Protein AF-A0A7W0KLH0-F1 (afdb_monomer)

pLDDT: mean 85.57, std 11.62, range [54.06, 96.69]

Foldseek 3Di:
DPDADPVLLEEEAEDEPDDQDDDVNVVVVVVVVVVVVVSVVVLHHYHYDYPVCVVPVVVSVVSRVVSSVSSVVD

Radius of gyration: 13.58 Å; Cα contacts (8 Å, |Δi|>4): 80; chains: 1; bounding box: 34×26×30 Å

Sequence (74 aa):
MDFLYEQQRTIIEFDGMMKYGGADGRQALIAEKRREDRLRDLGYQVVRVTWAEFDRPMLLRQRIMAAFARAVRD

Solvent-accessible surface area (backbone atoms only — not comparable to full-atom values): 4313 Å² total; per-residue (Å²): 127,75,45,76,41,73,95,38,33,30,36,37,32,75,47,65,94,72,87,58,84,64,84,65,22,60,58,50,53,51,53,50,50,55,51,51,52,53,39,44,77,69,58,33,33,77,44,80,41,45,75,86,41,68,89,34,59,68,59,51,51,51,55,52,54,51,38,37,60,50,42,75,75,113

Mean predicted aligned error: 5.33 Å

Nearest PDB structures (foldseek):
  5xil-assembly1_A-2  TM=3.459E-01  e=7.517E-01  Leishmania major
  7ddz-assembly1_A  TM=3.846E-01  e=3.610E+00  Enterobact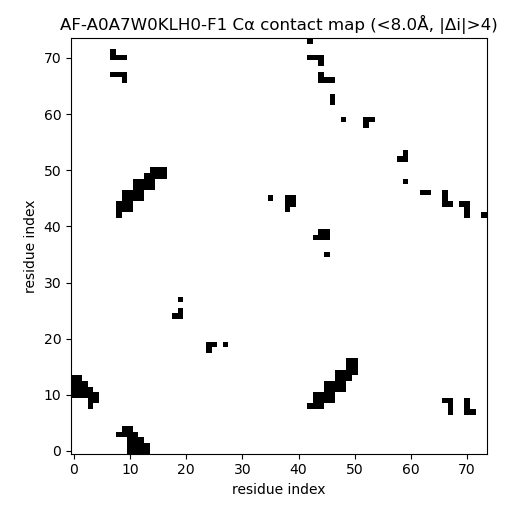eria phage RB59
  7dy1-assembly1_F  TM=5.386E-01  e=9.384E+00  Thermosynechococcus vestitus BP-1

Structure (mmCIF, N/CA/C/O backbone):
data_AF-A0A7W0KLH0-F1
#
_entry.id   AF-A0A7W0KLH0-F1
#
loop_
_atom_site.group_PDB
_atom_site.id
_atom_site.type_symbol
_atom_site.label_atom_id
_atom_site.label_alt_id
_atom_site.label_comp_id
_atom_site.label_asym_id
_atom_site.label_entity_id
_atom_site.label_seq_id
_atom_site.pdbx_PDB_ins_code
_atom_site.Cartn_x
_atom_site.Cartn_y
_atom_site.Cartn_z
_atom_site.occupancy
_atom_site.B_iso_or_equiv
_atom_site.auth_seq_id
_atom_site.auth_comp_id
_atom_site.auth_asym_id
_atom_site.auth_atom_id
_atom_site.pdbx_PDB_model_num
ATOM 1 N N . MET A 1 1 ? -3.258 5.186 -6.529 1.00 69.62 1 MET A N 1
ATOM 2 C CA . MET A 1 1 ? -4.492 4.729 -5.865 1.00 69.62 1 MET A CA 1
ATOM 3 C C . MET A 1 1 ? -5.504 4.409 -6.939 1.00 69.62 1 MET A C 1
ATOM 5 O O . MET A 1 1 ? -5.971 5.340 -7.585 1.00 69.62 1 MET A O 1
ATOM 9 N N . ASP A 1 2 ? -5.814 3.130 -7.136 1.00 81.25 2 ASP A N 1
ATOM 10 C CA . ASP A 1 2 ? -6.812 2.713 -8.131 1.00 81.25 2 ASP A CA 1
ATOM 11 C C . ASP A 1 2 ? -8.166 2.444 -7.474 1.00 81.25 2 ASP A C 1
ATOM 13 O O . ASP A 1 2 ? -9.200 2.805 -8.026 1.00 81.25 2 ASP A O 1
ATOM 17 N N . PHE A 1 3 ? -8.166 1.899 -6.251 1.00 91.31 3 PHE A N 1
ATOM 18 C CA . PHE A 1 3 ? -9.380 1.709 -5.456 1.00 91.31 3 PHE A CA 1
ATOM 19 C C . PHE A 1 3 ? -9.138 2.010 -3.976 1.00 91.31 3 PHE A C 1
ATOM 21 O O . PHE A 1 3 ? -8.089 1.672 -3.423 1.00 91.31 3 PHE A O 1
ATOM 28 N N . LEU A 1 4 ? -10.140 2.598 -3.320 1.00 93.44 4 LEU A N 1
ATOM 29 C CA . LEU A 1 4 ? -10.159 2.847 -1.882 1.00 93.44 4 LEU A CA 1
ATOM 30 C C . LEU A 1 4 ? -11.428 2.249 -1.266 1.00 93.44 4 LEU A C 1
ATOM 32 O O . LEU A 1 4 ? -12.541 2.566 -1.673 1.00 93.44 4 LEU A O 1
ATOM 36 N N . TYR A 1 5 ? -11.234 1.417 -0.250 1.00 93.44 5 TYR A N 1
ATOM 37 C CA . TYR A 1 5 ? -12.272 0.899 0.631 1.00 93.44 5 TYR A CA 1
ATOM 38 C C . TYR A 1 5 ? -12.207 1.663 1.954 1.00 93.44 5 TYR A C 1
ATOM 40 O O . TYR A 1 5 ? -11.465 1.287 2.863 1.00 93.44 5 TYR A O 1
ATOM 48 N N . GLU A 1 6 ? -12.949 2.769 2.040 1.00 91.81 6 GLU A N 1
ATOM 49 C CA . GLU A 1 6 ? -12.876 3.722 3.159 1.00 91.81 6 GLU A CA 1
ATOM 50 C C . GLU A 1 6 ? -13.204 3.077 4.508 1.00 91.81 6 GLU A C 1
ATOM 52 O O . GLU A 1 6 ? -12.456 3.234 5.471 1.00 91.81 6 GLU A O 1
ATOM 57 N N . GLN A 1 7 ? -14.279 2.285 4.560 1.00 92.56 7 GLN A N 1
ATOM 58 C CA . GLN A 1 7 ? -14.725 1.607 5.782 1.00 92.56 7 GLN A CA 1
ATOM 59 C C . GLN A 1 7 ? -13.671 0.638 6.327 1.00 92.56 7 GLN A C 1
ATOM 61 O O . GLN A 1 7 ? -13.539 0.478 7.534 1.00 92.56 7 GLN A O 1
ATOM 66 N N . GLN A 1 8 ? -12.915 -0.005 5.437 1.00 95.25 8 GLN A N 1
ATOM 67 C CA . GLN A 1 8 ? -11.867 -0.961 5.781 1.00 95.25 8 GLN A CA 1
ATOM 68 C C . GLN A 1 8 ? -10.478 -0.313 5.786 1.00 95.25 8 GLN A C 1
ATOM 70 O O . GLN A 1 8 ? -9.491 -1.044 5.816 1.00 95.25 8 GLN A O 1
ATOM 75 N N . ARG A 1 9 ? -10.378 1.023 5.665 1.00 95.25 9 ARG A N 1
ATOM 76 C CA . ARG A 1 9 ? -9.121 1.786 5.521 1.00 95.25 9 ARG A CA 1
ATOM 77 C C . ARG A 1 9 ? -8.106 1.084 4.615 1.00 95.25 9 ARG A C 1
ATOM 79 O O . ARG A 1 9 ? -6.922 0.995 4.931 1.00 95.25 9 ARG A O 1
ATOM 86 N N . THR A 1 10 ? -8.565 0.521 3.501 1.00 96.19 10 THR A N 1
ATOM 87 C CA . THR A 1 10 ? -7.725 -0.321 2.645 1.00 96.19 10 THR A CA 1
ATOM 88 C C . THR A 1 10 ? -7.689 0.228 1.234 1.00 96.19 10 THR A C 1
ATOM 90 O O . THR A 1 10 ? -8.715 0.452 0.598 1.00 96.19 10 THR A O 1
ATOM 93 N N . ILE A 1 11 ? -6.478 0.419 0.740 1.00 94.75 11 ILE A N 1
ATOM 94 C CA . ILE A 1 11 ? -6.172 0.910 -0.591 1.00 94.75 11 ILE A CA 1
ATOM 95 C C . ILE A 1 11 ? -5.689 -0.264 -1.431 1.00 94.75 11 ILE A C 1
ATOM 97 O O . ILE A 1 11 ? -4.857 -1.056 -0.983 1.00 94.75 11 ILE A O 1
ATOM 101 N N . ILE A 1 12 ? -6.172 -0.347 -2.665 1.00 93.19 12 ILE A N 1
ATOM 102 C CA . ILE A 1 12 ? -5.669 -1.282 -3.665 1.00 93.19 12 ILE A CA 1
ATOM 103 C C . ILE A 1 12 ? -5.016 -0.471 -4.782 1.00 93.19 12 ILE A C 1
ATOM 105 O O . ILE A 1 12 ? -5.632 0.430 -5.359 1.00 93.19 12 ILE A O 1
ATOM 109 N N . GLU A 1 13 ? -3.757 -0.789 -5.065 1.00 91.12 13 GLU A N 1
ATOM 110 C CA . GLU A 1 13 ? -2.987 -0.176 -6.147 1.00 91.12 13 GLU A CA 1
ATOM 111 C C . GLU A 1 13 ? -2.584 -1.243 -7.153 1.00 91.12 13 GLU A C 1
ATOM 113 O O . GLU A 1 13 ? -2.013 -2.270 -6.790 1.00 91.12 13 GLU A O 1
ATOM 118 N N . PHE A 1 14 ? -2.878 -0.994 -8.418 1.00 86.75 14 PHE A N 1
ATOM 119 C CA . PHE A 1 14 ? -2.450 -1.798 -9.535 1.00 86.75 14 PHE A CA 1
ATOM 120 C C . PHE A 1 14 ? -1.082 -1.309 -10.021 1.00 86.75 14 PHE A C 1
ATOM 122 O O . PHE A 1 14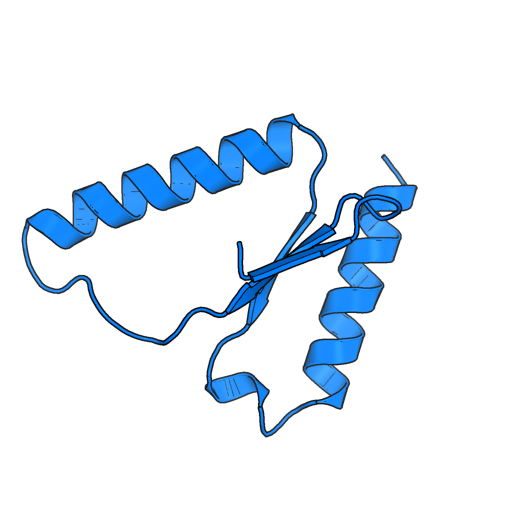 ? -0.928 -0.258 -10.638 1.00 86.75 14 PHE A O 1
ATOM 129 N N . ASP A 1 15 ? -0.064 -2.102 -9.728 1.00 76.00 15 ASP A N 1
ATOM 130 C CA . ASP A 1 15 ? 1.301 -1.891 -10.160 1.00 76.00 15 ASP A CA 1
ATOM 131 C C . ASP A 1 15 ? 1.507 -2.540 -11.533 1.00 76.00 15 ASP A C 1
ATOM 133 O O . ASP A 1 15 ? 1.830 -3.728 -11.677 1.00 76.00 15 ASP A O 1
ATOM 137 N N . GLY A 1 16 ? 1.275 -1.750 -12.578 1.00 63.06 16 GLY A N 1
ATOM 138 C CA . GLY A 1 16 ? 1.689 -2.123 -13.918 1.00 63.06 16 GLY A CA 1
ATOM 139 C C . GLY A 1 16 ? 3.212 -2.122 -13.966 1.00 63.06 16 GLY A C 1
ATOM 140 O O . GLY A 1 16 ? 3.787 -1.049 -14.011 1.00 63.06 16 GLY A O 1
ATOM 141 N N . MET A 1 17 ? 3.851 -3.298 -13.943 1.00 54.06 17 MET A N 1
ATOM 142 C CA . MET A 1 17 ? 5.311 -3.517 -13.978 1.00 54.06 17 MET A CA 1
ATOM 143 C C . MET A 1 17 ? 6.085 -2.699 -15.042 1.00 54.06 17 MET A C 1
ATOM 145 O O . MET A 1 17 ? 6.518 -3.244 -16.054 1.00 54.06 17 MET A O 1
ATOM 149 N N . MET A 1 18 ? 6.260 -1.395 -14.835 1.00 55.56 18 MET A N 1
ATOM 150 C CA . MET A 1 18 ? 7.052 -0.443 -15.619 1.00 55.56 18 MET A CA 1
ATOM 151 C C . MET A 1 18 ? 6.784 0.947 -15.000 1.00 55.56 18 MET A C 1
ATOM 153 O O . M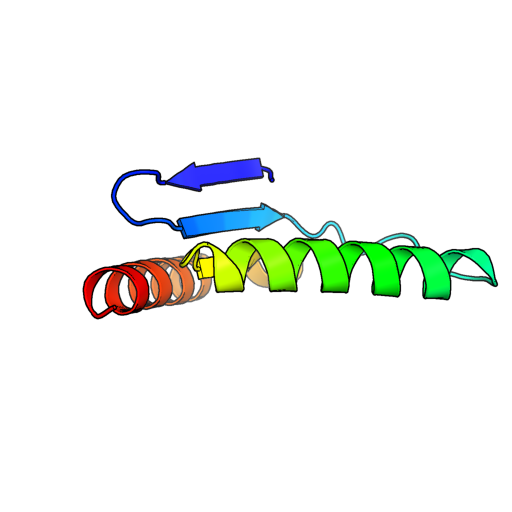ET A 1 18 ? 5.640 1.351 -14.867 1.00 55.56 18 MET A O 1
ATOM 157 N N . LYS A 1 19 ? 7.752 1.781 -14.621 1.00 55.44 19 LYS A N 1
ATOM 158 C CA . LYS A 1 19 ? 8.895 2.248 -15.412 1.00 55.44 19 LYS A CA 1
ATOM 159 C C . LYS A 1 19 ? 9.859 2.975 -14.475 1.00 55.44 19 LYS A C 1
ATOM 161 O O . LYS A 1 19 ? 9.523 4.079 -14.096 1.00 55.44 19 LYS A O 1
ATOM 166 N N . TYR A 1 20 ? 11.039 2.448 -14.154 1.00 56.84 20 TYR A N 1
ATOM 167 C CA . TYR A 1 20 ? 12.083 3.236 -13.470 1.00 56.84 20 TYR A CA 1
ATOM 168 C C . TYR A 1 20 ? 13.482 2.674 -13.773 1.00 56.84 20 TYR A C 1
ATOM 170 O O . TYR A 1 20 ? 14.231 2.294 -12.878 1.00 56.84 20 TYR A O 1
ATOM 178 N N . GLY A 1 21 ? 13.831 2.584 -15.059 1.00 61.59 21 GLY A N 1
ATOM 179 C CA . GLY A 1 21 ? 15.227 2.421 -15.475 1.00 61.59 21 GLY A CA 1
ATOM 180 C C . GLY A 1 21 ? 15.911 3.789 -15.554 1.00 61.59 21 GLY A C 1
ATOM 181 O O . GLY A 1 21 ? 15.351 4.703 -16.152 1.00 61.59 21 GLY A O 1
ATOM 182 N N . GLY A 1 22 ? 17.102 3.936 -14.964 1.00 64.81 22 GLY A N 1
ATOM 183 C CA . GLY A 1 22 ? 17.895 5.178 -14.994 1.00 64.81 22 GLY A CA 1
ATOM 184 C C . GLY A 1 22 ? 17.868 5.999 -13.694 1.00 64.81 22 GLY A C 1
ATOM 185 O O . GLY A 1 22 ? 17.297 5.582 -12.686 1.00 64.81 22 GLY A O 1
ATOM 186 N N . ALA A 1 23 ? 18.522 7.168 -13.706 1.00 64.75 23 ALA A N 1
ATOM 187 C CA . ALA A 1 23 ? 18.749 8.014 -12.522 1.00 64.75 23 ALA A CA 1
ATOM 188 C C . ALA A 1 23 ? 17.452 8.485 -11.825 1.00 64.75 23 ALA A C 1
ATOM 190 O O . ALA A 1 23 ? 17.408 8.565 -10.595 1.00 64.75 23 ALA A O 1
ATOM 191 N N . ASP A 1 24 ? 16.378 8.694 -12.589 1.00 70.19 24 ASP A N 1
ATOM 192 C CA . ASP A 1 24 ? 15.070 9.131 -12.075 1.00 70.19 24 ASP A CA 1
ATOM 193 C C . ASP A 1 24 ? 14.314 8.019 -11.335 1.00 70.19 24 ASP A C 1
ATOM 195 O O . ASP A 1 24 ? 13.431 8.278 -10.513 1.00 70.19 24 ASP A O 1
ATOM 199 N N . GLY A 1 25 ? 14.709 6.762 -11.554 1.00 79.88 25 GLY A N 1
ATOM 200 C CA . GLY A 1 25 ? 14.060 5.616 -10.940 1.00 79.88 25 GLY A CA 1
ATOM 201 C C . GLY A 1 25 ? 14.215 5.552 -9.427 1.00 79.88 25 GLY A C 1
ATOM 202 O O . GLY A 1 25 ? 13.275 5.224 -8.702 1.00 79.88 25 GLY A O 1
ATOM 203 N N . ARG A 1 26 ? 15.385 5.952 -8.918 1.00 80.88 26 ARG A N 1
ATOM 204 C CA . ARG A 1 26 ? 15.635 5.991 -7.473 1.00 80.88 26 ARG A CA 1
ATOM 205 C C . ARG A 1 26 ? 14.783 7.050 -6.779 1.00 80.88 26 ARG A C 1
ATOM 207 O O . ARG A 1 26 ? 14.279 6.796 -5.687 1.00 80.88 26 ARG A O 1
ATOM 214 N N . GLN A 1 27 ? 14.626 8.226 -7.385 1.00 84.19 27 GLN A N 1
ATOM 215 C CA . GLN A 1 27 ? 13.823 9.299 -6.795 1.00 84.19 27 GLN A CA 1
ATOM 216 C C . GLN A 1 27 ? 12.343 8.923 -6.750 1.00 84.19 27 GLN A C 1
ATOM 218 O O . GLN A 1 27 ? 11.691 9.138 -5.729 1.00 84.19 27 GLN A O 1
ATOM 223 N N . ALA A 1 28 ? 11.839 8.289 -7.807 1.00 82.81 28 ALA A N 1
ATOM 224 C CA . ALA A 1 28 ? 10.466 7.818 -7.838 1.00 82.81 28 ALA A CA 1
ATOM 225 C C . ALA A 1 28 ? 10.194 6.710 -6.811 1.00 82.81 28 ALA A C 1
ATOM 227 O O . ALA A 1 28 ? 9.199 6.789 -6.098 1.00 82.81 28 ALA A O 1
ATOM 228 N N . LEU A 1 29 ? 11.110 5.748 -6.641 1.00 83.56 29 LEU A N 1
ATOM 229 C CA . LEU A 1 29 ? 11.007 4.737 -5.579 1.00 83.56 29 LEU A CA 1
ATOM 230 C C . LEU A 1 29 ? 10.978 5.367 -4.179 1.00 83.56 29 LEU A C 1
ATOM 232 O O . LEU A 1 29 ? 10.223 4.929 -3.313 1.00 83.56 29 LEU A O 1
ATOM 236 N N . ILE A 1 30 ? 11.774 6.416 -3.945 1.00 87.31 30 ILE A N 1
ATOM 237 C CA . ILE A 1 30 ? 11.758 7.152 -2.673 1.00 87.31 30 ILE A CA 1
ATOM 238 C C . ILE A 1 30 ? 10.425 7.885 -2.482 1.00 87.31 30 ILE A C 1
ATOM 240 O O . ILE A 1 30 ? 9.873 7.865 -1.382 1.00 87.31 30 ILE A O 1
ATOM 244 N N . ALA A 1 31 ? 9.906 8.540 -3.521 1.00 87.12 31 ALA A N 1
ATOM 245 C CA . ALA A 1 31 ? 8.625 9.242 -3.463 1.00 87.12 31 ALA A CA 1
ATOM 246 C C . ALA A 1 31 ? 7.458 8.276 -3.206 1.00 87.12 31 ALA A C 1
ATOM 248 O O . ALA A 1 31 ? 6.596 8.568 -2.375 1.00 87.12 31 ALA A O 1
ATOM 249 N N . GLU A 1 32 ? 7.483 7.113 -3.855 1.00 87.50 32 GLU A N 1
ATOM 250 C CA . GLU A 1 32 ? 6.519 6.032 -3.676 1.00 87.50 32 GLU A CA 1
ATOM 251 C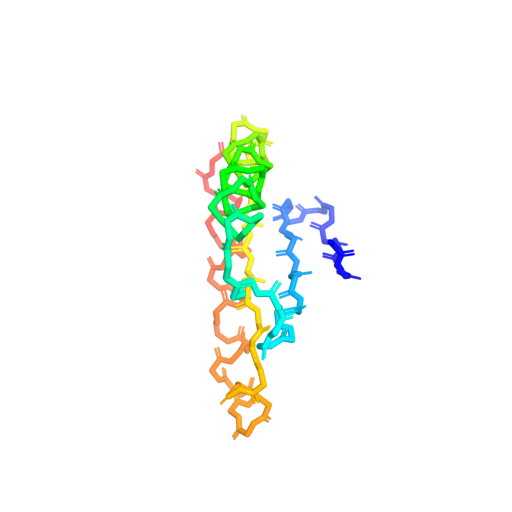 C . GLU A 1 32 ? 6.555 5.490 -2.246 1.00 87.50 32 GLU A C 1
ATOM 253 O O . GLU A 1 32 ? 5.529 5.472 -1.567 1.00 87.50 32 GLU A O 1
ATOM 258 N N . LYS A 1 33 ? 7.751 5.162 -1.739 1.00 87.06 33 LYS A N 1
ATOM 259 C CA . LYS A 1 33 ? 7.929 4.713 -0.354 1.00 87.06 33 LYS A CA 1
ATOM 260 C C . LYS A 1 33 ? 7.404 5.746 0.642 1.00 87.06 33 LYS A C 1
ATOM 262 O O . LYS A 1 33 ? 6.646 5.404 1.537 1.00 87.06 33 LYS A O 1
ATOM 267 N N . ARG A 1 34 ? 7.743 7.027 0.457 1.00 91.75 34 ARG A N 1
ATOM 268 C CA . ARG A 1 34 ? 7.243 8.113 1.319 1.00 91.75 34 ARG A CA 1
ATOM 269 C C . ARG A 1 34 ? 5.724 8.245 1.267 1.00 91.75 34 ARG A C 1
ATOM 271 O O . ARG A 1 34 ? 5.125 8.649 2.259 1.00 91.75 34 ARG A O 1
ATOM 278 N N . ARG A 1 35 ? 5.100 7.993 0.113 1.00 89.62 35 ARG A N 1
ATOM 279 C CA . ARG A 1 35 ? 3.63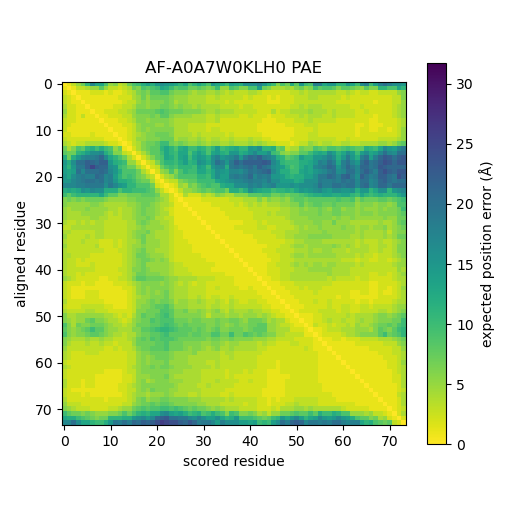8 7.991 -0.005 1.00 89.62 35 ARG A CA 1
ATOM 280 C C . ARG A 1 35 ? 3.049 6.835 0.794 1.00 89.62 35 ARG A C 1
ATOM 282 O O . ARG A 1 35 ? 2.117 7.067 1.553 1.00 89.62 35 ARG A O 1
ATOM 289 N N . GLU A 1 36 ? 3.603 5.639 0.648 1.00 89.06 36 GLU A N 1
ATOM 290 C CA . GLU A 1 36 ? 3.139 4.455 1.369 1.00 89.06 36 GLU A CA 1
ATOM 291 C C . GLU A 1 36 ? 3.320 4.593 2.886 1.00 89.06 36 GLU A C 1
ATOM 293 O O . GLU A 1 36 ? 2.383 4.318 3.630 1.00 89.06 36 GLU A O 1
ATOM 298 N N . ASP A 1 37 ? 4.466 5.107 3.339 1.00 92.19 37 ASP A N 1
ATOM 299 C CA . ASP A 1 37 ? 4.731 5.367 4.759 1.00 92.19 37 ASP A CA 1
ATOM 300 C C . ASP A 1 37 ? 3.682 6.331 5.343 1.00 92.19 37 ASP A C 1
ATOM 302 O O . ASP A 1 37 ? 3.066 6.023 6.358 1.00 92.19 37 ASP A O 1
ATOM 306 N N . ARG A 1 38 ? 3.358 7.434 4.647 1.00 93.00 38 ARG A N 1
ATOM 307 C CA . ARG A 1 38 ? 2.293 8.357 5.092 1.00 93.00 38 ARG A CA 1
ATOM 308 C C . ARG A 1 38 ? 0.921 7.694 5.181 1.00 93.00 38 ARG A C 1
ATOM 310 O O . ARG A 1 38 ? 0.135 8.037 6.055 1.00 93.00 38 ARG A O 1
ATOM 317 N N . LEU A 1 39 ? 0.598 6.789 4.261 1.00 91.19 39 LEU A N 1
ATOM 318 C CA . LEU A 1 39 ? -0.678 6.073 4.297 1.00 91.19 39 LEU A CA 1
ATOM 319 C C . LEU A 1 39 ? -0.732 5.112 5.483 1.00 91.19 39 LEU A C 1
ATOM 321 O O . LEU A 1 39 ? -1.759 5.039 6.152 1.00 91.19 39 LEU A O 1
ATOM 325 N N . ARG A 1 40 ? 0.382 4.439 5.782 1.00 88.19 40 ARG A N 1
ATOM 326 C CA . ARG A 1 40 ? 0.510 3.583 6.966 1.00 88.19 40 ARG A CA 1
ATOM 327 C C . ARG A 1 40 ? 0.405 4.381 8.265 1.00 88.19 40 ARG A C 1
ATOM 329 O O . ARG A 1 40 ? -0.315 3.945 9.153 1.00 88.19 40 ARG A O 1
ATOM 336 N N . ASP A 1 41 ? 1.029 5.556 8.352 1.00 91.62 41 ASP A N 1
ATOM 337 C CA . ASP A 1 41 ? 0.901 6.458 9.511 1.00 91.62 41 ASP A CA 1
ATOM 338 C C . ASP A 1 41 ? -0.546 6.931 9.711 1.00 91.62 41 ASP A C 1
ATOM 340 O O . ASP A 1 41 ? -1.016 7.118 10.830 1.00 91.62 41 ASP A O 1
ATOM 344 N N . LEU A 1 42 ? -1.285 7.078 8.610 1.00 91.50 42 LEU A N 1
ATOM 345 C CA . LEU A 1 42 ? -2.719 7.332 8.619 1.00 91.50 42 LEU A CA 1
ATOM 346 C C . LEU A 1 42 ? -3.544 6.057 8.861 1.00 91.50 42 LEU A C 1
ATOM 348 O O . LEU A 1 42 ? -4.750 6.094 8.668 1.00 91.50 42 LEU A O 1
ATOM 352 N N . GLY A 1 43 ? -2.958 4.923 9.243 1.00 92.44 43 GLY A N 1
ATOM 353 C CA . GLY A 1 43 ? -3.682 3.682 9.537 1.00 92.44 43 GLY A CA 1
ATOM 354 C C . GLY A 1 43 ? -4.323 3.013 8.318 1.00 92.44 43 GLY A C 1
ATOM 355 O O . GLY A 1 43 ? -5.291 2.271 8.469 1.00 92.44 43 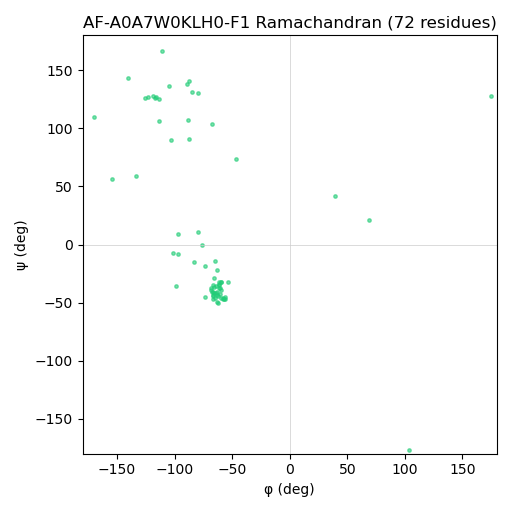GLY A O 1
ATOM 356 N N . TYR A 1 44 ? -3.851 3.303 7.102 1.00 95.06 44 TYR A N 1
ATOM 357 C CA . TYR A 1 44 ? -4.300 2.593 5.906 1.00 95.06 44 TYR A CA 1
ATOM 358 C C . TYR A 1 44 ? -3.473 1.332 5.661 1.00 95.06 44 TYR A C 1
ATOM 360 O O . TYR A 1 44 ? -2.246 1.326 5.763 1.00 95.06 44 TYR A O 1
ATOM 368 N N . GLN A 1 45 ? -4.153 0.273 5.232 1.00 95.38 45 GLN A N 1
ATOM 369 C CA . GLN A 1 45 ? -3.523 -0.894 4.626 1.00 95.38 45 GLN A CA 1
ATOM 370 C C . GLN A 1 45 ? -3.413 -0.683 3.114 1.00 95.38 45 GLN A C 1
ATOM 372 O O . GLN A 1 45 ? -4.361 -0.229 2.478 1.00 95.38 45 GLN A O 1
ATOM 377 N N . VAL A 1 46 ? -2.278 -1.047 2.518 1.00 92.38 46 VAL A N 1
ATOM 378 C CA . VAL A 1 46 ? -2.055 -0.937 1.068 1.00 92.38 46 VAL A CA 1
ATOM 379 C C . VAL A 1 46 ? -1.832 -2.329 0.480 1.00 92.38 46 VAL A C 1
ATOM 381 O O . VAL A 1 46 ? -0.976 -3.084 0.944 1.00 92.38 46 VAL A O 1
ATOM 384 N N . VAL A 1 47 ? -2.604 -2.685 -0.546 1.00 92.81 47 VAL A N 1
ATOM 385 C CA . VAL A 1 47 ? -2.477 -3.938 -1.300 1.00 92.81 47 VAL A CA 1
ATOM 386 C C . VAL A 1 47 ? -2.033 -3.611 -2.721 1.00 92.81 47 VAL A C 1
ATOM 388 O O . VAL A 1 47 ? -2.830 -3.142 -3.530 1.00 92.81 47 VAL A O 1
ATOM 391 N N . ARG A 1 48 ? -0.763 -3.888 -3.039 1.00 90.56 48 ARG A N 1
ATOM 392 C CA . ARG A 1 48 ? -0.261 -3.821 -4.419 1.00 90.56 48 ARG A CA 1
ATOM 393 C C . ARG A 1 48 ? -0.655 -5.075 -5.191 1.00 90.56 48 ARG A C 1
ATOM 395 O O . ARG A 1 48 ? -0.422 -6.188 -4.705 1.00 90.56 48 ARG A O 1
ATOM 402 N N . VAL A 1 49 ? -1.217 -4.876 -6.372 1.00 89.50 49 VAL A N 1
ATOM 403 C CA . VAL A 1 49 ? -1.640 -5.902 -7.324 1.00 89.50 49 VAL A CA 1
ATOM 404 C C . VAL A 1 49 ? -0.813 -5.743 -8.580 1.00 89.50 49 VAL A C 1
ATOM 406 O O . VAL A 1 49 ? -0.750 -4.667 -9.149 1.00 89.50 49 VAL A O 1
ATOM 409 N N . THR A 1 50 ? -0.181 -6.811 -9.020 1.00 86.50 50 THR A N 1
ATOM 410 C CA . THR A 1 50 ? 0.653 -6.842 -10.217 1.00 86.50 50 THR A CA 1
ATOM 411 C C . THR A 1 50 ? -0.017 -7.674 -11.299 1.00 86.50 50 THR A C 1
ATOM 413 O O . THR A 1 50 ? -0.922 -8.470 -11.032 1.00 86.50 50 THR A O 1
ATOM 416 N N . TRP A 1 51 ? 0.485 -7.565 -12.530 1.00 84.69 51 TRP A N 1
ATOM 417 C CA . TRP A 1 51 ? 0.037 -8.417 -13.633 1.00 84.69 51 TRP A CA 1
ATOM 418 C C . TRP A 1 51 ? 0.120 -9.921 -13.319 1.00 84.69 51 TRP A C 1
ATOM 420 O O . TRP A 1 51 ? -0.737 -10.678 -13.762 1.00 84.69 51 TRP A O 1
ATOM 430 N N . ALA A 1 52 ? 1.090 -10.349 -12.503 1.00 82.50 52 ALA A N 1
ATOM 431 C CA . ALA A 1 52 ? 1.283 -11.754 -12.130 1.00 82.50 52 ALA A CA 1
ATOM 432 C C . ALA A 1 52 ? 0.123 -12.352 -11.307 1.00 82.50 52 ALA A C 1
ATOM 434 O O . ALA A 1 52 ? 0.051 -13.567 -11.119 1.00 82.50 52 ALA A O 1
ATOM 435 N N . GLU A 1 53 ? -0.770 -11.513 -10.782 1.00 81.94 53 GLU A N 1
ATOM 436 C CA . GLU A 1 53 ? -1.853 -11.927 -9.889 1.00 81.94 53 GLU A CA 1
ATOM 437 C C . GLU A 1 53 ? -3.206 -12.018 -10.595 1.00 81.94 53 GLU A C 1
ATOM 439 O O . GLU A 1 53 ? -4.147 -12.568 -10.019 1.00 81.94 53 GLU A O 1
ATOM 444 N N . PHE A 1 54 ? -3.297 -11.582 -11.858 1.00 82.56 54 PHE A N 1
ATOM 445 C CA . PHE A 1 54 ? -4.509 -11.751 -12.663 1.00 82.56 54 PHE A CA 1
ATOM 446 C C . PHE A 1 54 ? -4.845 -13.217 -12.925 1.00 82.56 54 PHE A C 1
ATOM 448 O O . PHE A 1 54 ? -6.013 -13.592 -12.848 1.00 82.56 54 PHE A O 1
ATOM 455 N N . ASP A 1 55 ? -3.835 -14.066 -13.107 1.00 87.12 55 ASP A N 1
ATOM 456 C CA . ASP A 1 55 ? -4.036 -15.510 -13.274 1.00 87.12 55 ASP A CA 1
ATOM 457 C C . ASP A 1 55 ? -4.343 -16.220 -11.940 1.00 87.12 55 ASP A C 1
ATOM 459 O O . ASP A 1 55 ? -4.530 -17.437 -11.891 1.00 87.12 55 ASP A O 1
ATOM 463 N N . ARG A 1 56 ? -4.376 -15.480 -10.820 1.00 91.12 56 ARG A N 1
ATOM 464 C CA . ARG A 1 56 ? -4.551 -16.016 -9.460 1.00 91.12 56 ARG A CA 1
ATOM 465 C C . ARG A 1 56 ? -5.597 -15.227 -8.660 1.00 91.12 56 ARG A C 1
ATOM 467 O O . ARG A 1 56 ? -5.303 -14.756 -7.555 1.00 91.12 56 ARG A O 1
ATOM 474 N N . PRO A 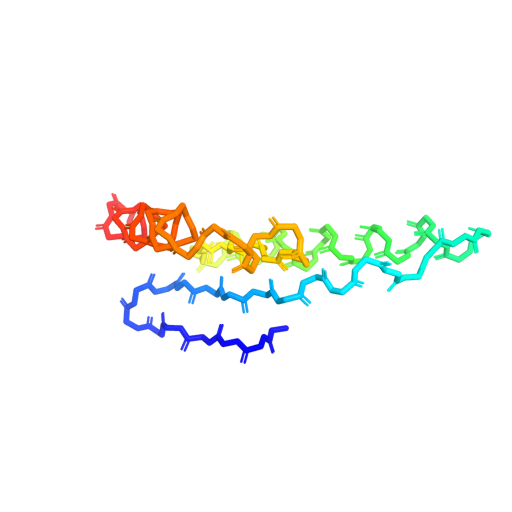1 57 ? -6.853 -15.137 -9.135 1.00 90.44 57 PRO A N 1
ATOM 475 C CA . PRO A 1 57 ? -7.882 -14.302 -8.508 1.00 90.44 57 PRO A CA 1
ATOM 476 C C . PRO A 1 57 ? -8.184 -14.691 -7.053 1.00 90.44 57 PRO A C 1
ATOM 478 O O . PRO A 1 57 ? -8.473 -13.832 -6.220 1.00 90.44 57 PRO A O 1
ATOM 481 N N . MET A 1 58 ? -8.075 -15.979 -6.707 1.00 94.75 58 MET A N 1
ATOM 482 C CA . MET A 1 58 ? -8.291 -16.438 -5.329 1.00 94.75 58 MET A CA 1
ATOM 483 C C . MET A 1 58 ? -7.201 -15.953 -4.369 1.00 94.75 58 MET A C 1
ATOM 485 O O . MET A 1 58 ? -7.509 -15.575 -3.239 1.00 94.75 58 MET A O 1
ATOM 489 N N . LEU A 1 59 ? -5.946 -15.905 -4.825 1.00 92.50 59 LEU A N 1
ATOM 490 C CA . LEU A 1 59 ? -4.835 -15.378 -4.035 1.00 92.50 59 LEU A CA 1
ATOM 491 C C . LEU A 1 59 ? -5.002 -13.872 -3.810 1.00 92.50 59 LEU A C 1
ATOM 493 O O . LEU A 1 59 ? -4.864 -13.396 -2.683 1.00 92.50 59 LEU A O 1
ATOM 497 N N . LEU A 1 60 ? -5.362 -13.132 -4.862 1.00 93.06 60 LEU A N 1
ATOM 498 C CA . LEU A 1 60 ? -5.637 -11.701 -4.760 1.00 93.06 60 LEU A CA 1
ATOM 499 C C . LEU A 1 60 ? -6.762 -11.424 -3.752 1.00 93.06 60 LEU A C 1
ATOM 501 O O . LEU A 1 60 ? -6.597 -10.605 -2.846 1.00 93.06 60 LEU A O 1
ATOM 505 N N . ARG A 1 61 ? -7.867 -12.177 -3.836 1.00 94.81 61 ARG A N 1
ATOM 506 C CA . ARG A 1 61 ? -8.965 -12.086 -2.866 1.00 94.81 61 ARG A CA 1
ATOM 507 C C . ARG A 1 61 ? -8.483 -12.324 -1.435 1.00 94.81 61 ARG A C 1
ATOM 509 O O . ARG A 1 61 ? -8.833 -11.553 -0.547 1.00 94.81 61 ARG A O 1
ATOM 516 N N . GLN A 1 62 ? -7.683 -13.363 -1.191 1.00 95.81 62 GLN A N 1
ATOM 517 C CA . GLN A 1 62 ? -7.158 -13.651 0.149 1.00 95.81 62 GLN A CA 1
ATOM 518 C C . GLN A 1 62 ? -6.300 -12.503 0.697 1.00 95.81 62 GLN A C 1
ATOM 520 O O . GLN A 1 62 ? -6.459 -12.131 1.860 1.00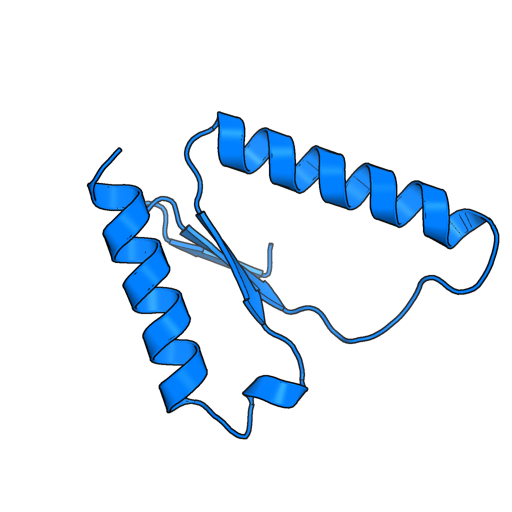 95.81 62 GLN A O 1
ATOM 525 N N . ARG A 1 63 ? -5.439 -11.902 -0.133 1.00 95.19 63 ARG A N 1
ATOM 526 C CA . ARG A 1 63 ? -4.602 -10.757 0.265 1.00 95.19 63 ARG A CA 1
ATOM 527 C C . ARG A 1 63 ? -5.442 -9.540 0.656 1.00 95.19 63 ARG A C 1
ATOM 529 O O . ARG A 1 63 ? -5.164 -8.931 1.689 1.00 95.19 63 ARG A O 1
ATOM 536 N N . ILE A 1 64 ? -6.480 -9.229 -0.124 1.00 95.06 64 ILE A N 1
ATOM 537 C CA . ILE A 1 64 ? -7.408 -8.122 0.159 1.00 95.06 64 ILE A CA 1
ATOM 538 C C . ILE A 1 64 ? -8.162 -8.374 1.468 1.00 95.06 64 ILE A C 1
ATOM 540 O O . ILE A 1 64 ? -8.157 -7.523 2.354 1.00 95.06 64 ILE A O 1
ATOM 544 N N . MET A 1 65 ? -8.738 -9.567 1.643 1.00 96.69 65 MET A N 1
ATOM 545 C CA . MET A 1 65 ? -9.465 -9.907 2.873 1.00 96.69 65 MET A CA 1
ATOM 546 C C . MET A 1 65 ? -8.561 -9.864 4.111 1.00 96.69 65 MET A C 1
ATOM 548 O O . MET A 1 65 ? -8.984 -9.412 5.173 1.00 96.69 65 MET A O 1
ATOM 552 N N . ALA A 1 66 ? -7.302 -10.290 3.986 1.00 95.88 66 ALA A N 1
ATOM 553 C CA . ALA A 1 66 ? -6.333 -10.190 5.071 1.00 95.88 66 ALA A CA 1
ATOM 554 C C . ALA A 1 66 ? -5.979 -8.730 5.407 1.00 95.88 66 ALA A C 1
ATOM 556 O O . ALA A 1 66 ? -5.766 -8.418 6.576 1.00 95.88 66 ALA A O 1
ATOM 557 N N . ALA A 1 67 ? -5.924 -7.837 4.413 1.00 95.62 67 ALA A N 1
ATOM 558 C CA . ALA A 1 67 ? -5.737 -6.405 4.645 1.00 95.62 67 ALA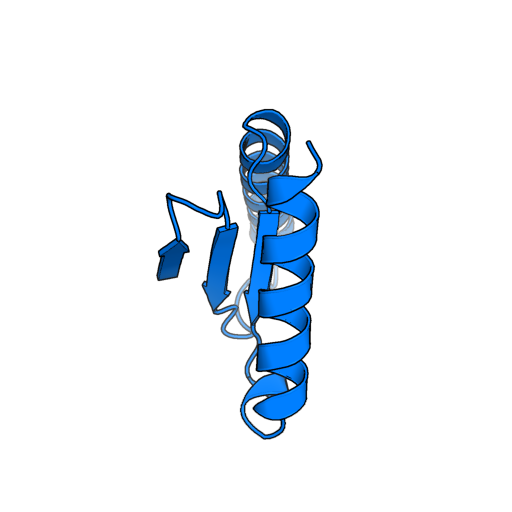 A CA 1
ATOM 559 C C . ALA A 1 67 ? -6.929 -5.797 5.392 1.00 95.62 67 ALA A C 1
ATOM 561 O O . ALA A 1 67 ? -6.723 -5.144 6.411 1.00 95.62 67 ALA A O 1
ATOM 562 N N . PHE A 1 68 ? -8.159 -6.119 4.980 1.00 95.94 68 PHE A N 1
ATOM 563 C CA . PHE A 1 68 ? -9.364 -5.690 5.698 1.00 95.94 68 PHE A CA 1
ATOM 564 C C . PHE A 1 68 ? -9.335 -6.150 7.159 1.00 95.94 68 PHE A C 1
ATOM 566 O O . PHE A 1 68 ? -9.597 -5.369 8.066 1.00 95.94 68 PHE A O 1
ATOM 573 N N . ALA A 1 69 ? -8.957 -7.407 7.404 1.00 94.94 69 ALA A N 1
ATOM 574 C CA . ALA A 1 69 ? -8.887 -7.949 8.756 1.00 94.94 69 ALA A CA 1
ATOM 575 C C . ALA A 1 69 ? -7.817 -7.280 9.637 1.00 94.94 69 ALA A C 1
ATOM 577 O O . ALA A 1 69 ? -7.991 -7.248 10.852 1.00 94.94 69 ALA A O 1
ATOM 578 N N . ARG A 1 70 ? -6.720 -6.771 9.056 1.00 93.00 70 ARG A N 1
ATOM 579 C CA . ARG A 1 70 ? -5.706 -5.997 9.794 1.00 93.00 70 ARG A CA 1
ATOM 580 C C . ARG A 1 70 ? -6.206 -4.598 10.128 1.00 93.00 70 ARG A C 1
ATOM 582 O O . ARG A 1 70 ? -6.101 -4.199 11.274 1.00 93.00 70 ARG A O 1
ATOM 589 N N . ALA A 1 71 ? -6.826 -3.915 9.170 1.00 89.94 71 ALA A N 1
ATOM 590 C CA . ALA A 1 71 ? -7.340 -2.560 9.367 1.00 89.94 71 ALA A CA 1
ATOM 591 C C . ALA A 1 71 ? -8.447 -2.447 10.432 1.00 89.94 71 ALA A C 1
ATOM 593 O O . ALA A 1 71 ? -8.677 -1.367 10.953 1.00 89.94 71 ALA A O 1
ATOM 594 N N . VAL A 1 72 ? -9.147 -3.545 10.739 1.00 81.69 72 VAL A N 1
ATOM 595 C CA . VAL A 1 72 ? -10.179 -3.599 11.795 1.00 81.69 72 VAL A CA 1
ATOM 596 C C . VAL A 1 72 ? -9.579 -3.823 13.192 1.00 81.69 72 VAL A C 1
ATOM 598 O O . VAL A 1 72 ? -10.279 -3.673 14.190 1.00 81.69 72 VAL A O 1
ATOM 601 N N . ARG A 1 73 ? -8.313 -4.246 13.283 1.00 68.25 73 ARG A N 1
ATOM 602 C CA . ARG A 1 73 ? -7.660 -4.624 14.548 1.00 68.25 73 ARG A CA 1
ATOM 603 C C . ARG A 1 73 ? -6.806 -3.513 15.165 1.00 68.25 73 ARG A C 1
ATOM 605 O O . ARG A 1 73 ? -6.377 -3.702 16.301 1.00 68.25 73 ARG A O 1
ATOM 612 N N . ASP A 1 74 ? -6.596 -2.418 14.441 1.00 57.25 74 ASP A N 1
ATOM 613 C CA . ASP A 1 74 ? -5.888 -1.208 14.879 1.00 57.25 74 ASP A CA 1
ATOM 614 C C . ASP A 1 74 ? -6.895 -0.100 15.236 1.00 57.25 74 ASP A C 1
ATOM 616 O O . ASP A 1 74 ? -6.634 0.643 16.209 1.00 57.25 74 ASP A O 1
#

Secondary structure (DSSP, 8-state):
--EEETTTTEEEEEE-S----SHHHHHHHHHHHHHHHHHHHTT-EEEEEEGGGTT-HHHHHHHHHHHHHHHTT-